Protein AF-A0A8H3LP47-F1 (afdb_monomer_lite)

Foldseek 3Di:
DVVVVLVVVVPPDDDDPDDDPCPVPDGPVPDDLVVLLVVLVVCLVVVVLVSVVVSLVCCVVPVVVVCLLVVQVLCVSCVVGPSNVSSPVVSVCCLAAPLVSLLVHPCNLVHDPVSLVSSVPHPNNPDDPVVNVVSVVVSVVD

Structure (mmCIF, N/CA/C/O backbone):
data_AF-A0A8H3LP47-F1
#
_entry.id   AF-A0A8H3LP47-F1
#
loop_
_atom_site.group_PDB
_atom_site.id
_atom_site.type_symbol
_atom_site.label_atom_id
_atom_site.label_alt_id
_atom_site.label_comp_id
_atom_site.label_asym_id
_atom_site.label_entity_id
_atom_site.label_seq_id
_atom_site.pdbx_PDB_ins_code
_atom_site.Cartn_x
_atom_site.Cartn_y
_atom_site.Cartn_z
_atom_site.occupancy
_atom_site.B_iso_or_equiv
_atom_site.auth_seq_id
_atom_site.auth_comp_id
_atom_site.auth_asym_id
_atom_site.auth_atom_id
_atom_site.pdbx_PDB_model_num
ATOM 1 N N . MET A 1 1 ? 5.331 -8.963 -32.169 1.00 46.25 1 MET A N 1
ATOM 2 C CA . MET A 1 1 ? 6.018 -8.291 -33.303 1.00 46.25 1 MET A CA 1
ATOM 3 C C . MET A 1 1 ? 6.388 -6.816 -33.072 1.00 46.25 1 MET A C 1
ATOM 5 O O . MET A 1 1 ? 7.557 -6.517 -33.261 1.00 46.25 1 MET A O 1
ATOM 9 N N . MET A 1 2 ? 5.491 -5.889 -32.680 1.00 42.41 2 MET A N 1
ATOM 10 C CA . MET A 1 2 ? 5.900 -4.495 -32.357 1.00 42.41 2 MET A CA 1
ATOM 11 C C . MET A 1 2 ? 6.474 -4.365 -30.933 1.00 42.41 2 MET A C 1
ATOM 13 O O . MET A 1 2 ? 7.533 -3.773 -30.764 1.00 42.41 2 MET A O 1
ATOM 17 N N . ALA A 1 3 ? 5.850 -5.015 -29.943 1.00 40.25 3 ALA A N 1
ATOM 18 C CA . ALA A 1 3 ? 6.335 -5.036 -28.558 1.00 40.25 3 ALA A CA 1
ATOM 19 C C . ALA A 1 3 ? 7.692 -5.757 -28.399 1.00 40.25 3 ALA A C 1
ATOM 21 O O . ALA A 1 3 ? 8.583 -5.248 -27.738 1.00 40.25 3 ALA A O 1
ATOM 22 N N . GLU A 1 4 ? 7.910 -6.891 -29.075 1.00 37.12 4 GLU A N 1
ATOM 23 C CA . GLU A 1 4 ? 9.205 -7.603 -29.019 1.00 37.12 4 GLU A CA 1
ATOM 24 C C . GLU A 1 4 ? 10.359 -6.816 -29.649 1.00 37.12 4 GLU A C 1
ATOM 26 O O . GLU A 1 4 ? 11.460 -6.812 -29.113 1.00 37.12 4 GLU A O 1
ATOM 31 N N . LYS A 1 5 ? 10.120 -6.115 -30.769 1.00 43.03 5 LYS A N 1
ATOM 32 C CA . LYS A 1 5 ? 11.145 -5.254 -31.383 1.00 43.03 5 LYS A CA 1
ATOM 33 C C . LYS A 1 5 ? 11.488 -4.052 -30.505 1.00 43.03 5 LYS A C 1
ATOM 35 O O . LYS A 1 5 ? 12.620 -3.589 -30.536 1.00 43.03 5 LYS A O 1
ATOM 40 N N . PHE A 1 6 ? 10.514 -3.562 -29.745 1.00 46.53 6 PHE A N 1
ATOM 41 C CA . PHE A 1 6 ? 10.702 -2.482 -28.786 1.00 46.53 6 PHE A CA 1
ATOM 42 C C . PHE A 1 6 ? 11.546 -2.939 -27.584 1.00 46.53 6 PHE A C 1
ATOM 44 O O . PHE A 1 6 ? 12.471 -2.241 -27.189 1.00 46.53 6 PHE A O 1
ATOM 51 N N . LEU A 1 7 ? 11.302 -4.154 -27.080 1.00 45.47 7 LEU A N 1
ATOM 52 C CA . LEU A 1 7 ? 12.052 -4.742 -25.965 1.00 45.47 7 LEU A CA 1
ATOM 53 C C . LEU A 1 7 ? 13.489 -5.142 -26.336 1.00 45.47 7 LEU A C 1
ATOM 55 O O . LEU A 1 7 ? 14.386 -4.996 -25.514 1.00 45.47 7 LEU A O 1
ATOM 59 N N . GLN A 1 8 ? 13.737 -5.591 -27.571 1.00 45.00 8 GLN A N 1
ATOM 60 C CA . GLN A 1 8 ? 15.093 -5.948 -28.008 1.00 45.00 8 GLN A CA 1
ATOM 61 C C . GLN A 1 8 ? 16.025 -4.728 -28.086 1.00 45.00 8 GLN A C 1
ATOM 63 O O . GLN A 1 8 ? 17.193 -4.834 -27.737 1.00 45.00 8 GLN A O 1
ATOM 68 N N . ASN A 1 9 ? 15.499 -3.560 -28.470 1.0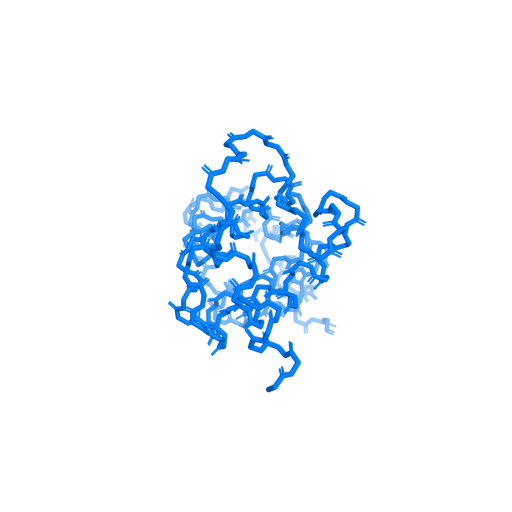0 47.78 9 ASN A N 1
ATOM 69 C CA . ASN A 1 9 ? 16.278 -2.319 -28.505 1.00 47.78 9 ASN A CA 1
ATOM 70 C C . ASN A 1 9 ? 16.621 -1.783 -27.101 1.00 47.78 9 ASN A C 1
ATOM 72 O O . ASN A 1 9 ? 17.600 -1.063 -26.961 1.00 47.78 9 ASN A O 1
ATOM 76 N N . LEU A 1 10 ? 15.839 -2.138 -26.074 1.00 46.38 10 LEU A N 1
ATOM 77 C CA . LEU A 1 10 ? 16.064 -1.738 -24.677 1.00 46.38 10 LEU A CA 1
ATOM 78 C C . LEU A 1 10 ? 17.209 -2.510 -23.999 1.00 46.38 10 LEU A C 1
ATOM 80 O O . LEU A 1 10 ? 17.779 -2.017 -23.033 1.00 46.38 10 LEU A O 1
ATOM 84 N N . LEU A 1 11 ? 17.538 -3.714 -24.477 1.00 44.69 11 LEU A N 1
ATOM 85 C CA . LEU A 1 11 ? 18.550 -4.585 -23.860 1.00 44.69 11 LEU A CA 1
ATOM 86 C C . LEU A 1 11 ? 19.967 -4.377 -24.418 1.00 44.69 11 LEU A C 1
ATOM 88 O O . LEU A 1 11 ? 20.933 -4.829 -23.802 1.00 44.69 11 LEU A O 1
ATOM 92 N N . ASP A 1 12 ? 20.098 -3.711 -25.568 1.00 43.41 12 ASP A N 1
ATOM 93 C CA . ASP A 1 12 ? 21.367 -3.602 -26.297 1.00 43.41 12 ASP A CA 1
ATOM 94 C C . ASP A 1 12 ? 22.190 -2.342 -25.956 1.00 43.41 12 ASP A C 1
ATOM 96 O O . ASP A 1 12 ? 23.349 -2.266 -26.370 1.00 43.41 12 ASP A O 1
ATOM 100 N N . ASP A 1 13 ? 21.667 -1.389 -25.172 1.00 40.97 13 ASP A N 1
ATOM 101 C CA . ASP A 1 13 ? 22.384 -0.142 -24.862 1.00 40.97 13 ASP A CA 1
ATOM 102 C C . ASP A 1 13 ? 23.001 -0.155 -23.453 1.00 40.97 13 ASP A C 1
ATOM 104 O O . ASP A 1 13 ? 22.321 -0.100 -22.429 1.00 40.97 13 ASP A O 1
ATOM 108 N N . LYS A 1 14 ? 24.330 -0.299 -23.403 1.00 42.53 14 LYS A N 1
ATOM 109 C CA . LYS A 1 14 ? 25.117 -0.581 -22.186 1.00 42.53 14 LYS A CA 1
ATOM 110 C C . LYS A 1 14 ? 25.812 0.644 -21.584 1.00 42.53 14 LYS A C 1
ATOM 112 O O . LYS A 1 14 ? 26.633 0.497 -20.679 1.00 42.53 14 LYS A O 1
ATOM 117 N N . GLU A 1 15 ? 25.501 1.838 -22.066 1.00 39.97 15 GLU A N 1
ATOM 118 C CA . GLU A 1 15 ? 26.085 3.090 -21.593 1.00 39.97 15 GLU A CA 1
ATOM 119 C C . GLU A 1 15 ? 24.970 4.063 -21.224 1.00 39.97 15 GLU A C 1
ATOM 121 O O . GLU A 1 15 ? 24.581 4.819 -22.084 1.00 39.97 15 GLU A O 1
ATOM 126 N N . PHE A 1 16 ? 24.441 4.060 -19.997 1.00 40.91 16 PHE A N 1
ATOM 127 C CA . PHE A 1 16 ? 23.819 5.246 -19.367 1.00 40.91 16 PHE A CA 1
ATOM 128 C C . PHE A 1 16 ? 23.344 4.873 -17.952 1.00 40.91 16 PHE A C 1
ATOM 130 O O . PHE A 1 16 ? 22.184 4.564 -17.708 1.00 40.91 16 PHE A O 1
ATOM 137 N N . TYR A 1 17 ? 24.271 4.856 -16.991 1.00 38.50 17 TYR A N 1
ATOM 138 C CA . TYR A 1 17 ? 23.962 4.623 -15.570 1.00 38.50 17 TYR A CA 1
ATOM 139 C C . TYR A 1 17 ? 23.579 5.907 -14.809 1.00 38.50 17 TYR A C 1
ATOM 141 O O . TYR A 1 17 ? 23.602 5.908 -13.583 1.00 38.50 17 TYR A O 1
ATOM 149 N N . ASP A 1 18 ? 23.202 6.986 -15.501 1.00 34.22 18 ASP A N 1
ATOM 150 C CA . ASP A 1 18 ? 22.699 8.198 -14.851 1.00 34.22 18 ASP A CA 1
ATOM 151 C C . ASP A 1 18 ? 21.522 8.797 -15.640 1.00 34.22 18 ASP A C 1
ATOM 153 O O . ASP A 1 18 ? 21.694 9.335 -16.730 1.00 34.22 18 ASP A O 1
ATOM 157 N N . ILE A 1 19 ? 20.343 8.709 -15.013 1.00 40.00 19 ILE A N 1
ATOM 158 C CA . ILE A 1 19 ? 19.154 9.559 -15.167 1.00 40.00 19 ILE A CA 1
ATOM 159 C C . ILE A 1 19 ? 18.345 9.398 -16.469 1.00 40.00 19 ILE A C 1
ATOM 161 O O . ILE A 1 19 ? 18.796 9.646 -17.581 1.00 40.00 19 ILE A O 1
ATOM 165 N N . THR A 1 20 ? 17.052 9.132 -16.258 1.00 40.59 20 THR A N 1
ATOM 166 C CA . THR A 1 20 ? 15.963 8.928 -17.228 1.00 40.59 20 THR A CA 1
ATOM 167 C C . THR A 1 20 ? 15.917 7.524 -17.829 1.00 40.59 20 THR A C 1
ATOM 169 O O . THR A 1 20 ? 16.439 7.264 -18.908 1.00 40.59 20 THR A O 1
ATOM 172 N N .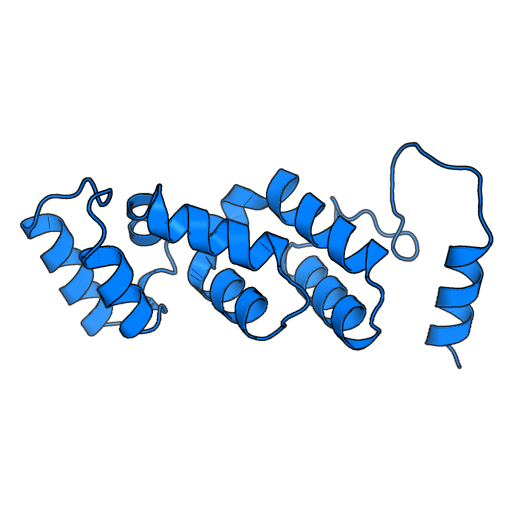 ILE A 1 21 ? 15.195 6.610 -17.168 1.00 46.44 21 ILE A N 1
ATOM 173 C CA . ILE A 1 21 ? 14.553 5.529 -17.922 1.00 46.44 21 ILE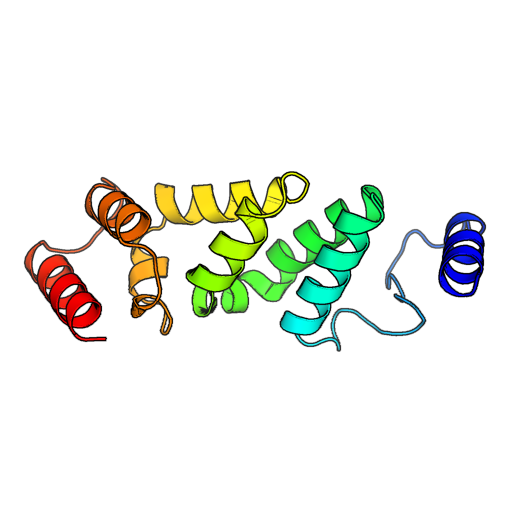 A CA 1
ATOM 174 C C . ILE A 1 21 ? 13.483 6.199 -18.784 1.00 46.44 21 ILE A C 1
ATOM 176 O O . ILE A 1 21 ? 12.362 6.443 -18.342 1.00 46.44 21 ILE A O 1
ATOM 180 N N . GLU A 1 22 ? 13.863 6.552 -20.007 1.00 47.03 22 GLU A N 1
ATOM 181 C CA . GLU A 1 22 ? 12.930 6.887 -21.067 1.00 47.03 22 GLU A CA 1
ATOM 182 C C . GLU A 1 22 ? 12.141 5.618 -21.398 1.00 47.03 22 GLU A C 1
ATOM 184 O O . GLU A 1 22 ? 12.568 4.778 -22.192 1.00 47.03 22 GLU A O 1
ATOM 1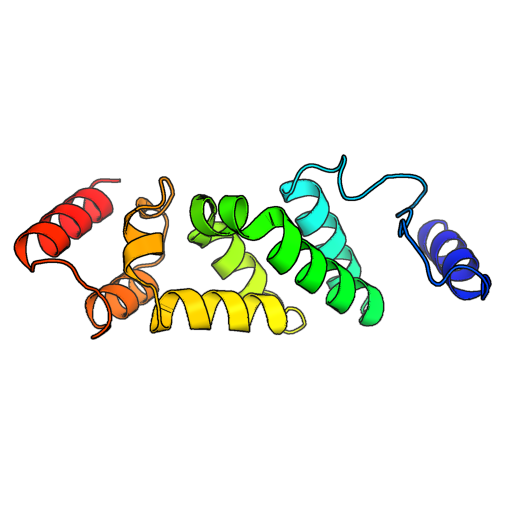89 N N . VAL A 1 23 ? 10.961 5.453 -20.800 1.00 50.16 23 VAL A N 1
ATOM 190 C CA . VAL A 1 23 ? 10.009 4.438 -21.261 1.00 50.16 23 VAL A CA 1
ATOM 191 C C . VAL A 1 23 ? 9.467 4.929 -22.607 1.00 50.16 23 VAL A C 1
ATOM 193 O O . VAL A 1 23 ? 8.456 5.620 -22.678 1.00 50.16 23 VAL A O 1
ATOM 196 N N . GLY A 1 24 ? 10.202 4.658 -23.688 1.00 52.41 24 GLY A N 1
ATOM 197 C CA . GLY A 1 24 ? 9.860 5.111 -25.040 1.00 52.41 24 GLY A CA 1
ATOM 198 C C . GLY A 1 24 ? 9.940 6.629 -25.256 1.00 52.41 24 GLY A C 1
ATOM 199 O O . GLY A 1 24 ? 9.168 7.154 -26.055 1.00 52.41 24 GLY A O 1
ATOM 200 N N . GLY A 1 25 ? 10.838 7.328 -24.551 1.00 55.31 25 GLY A N 1
ATOM 201 C CA . GLY A 1 25 ? 11.006 8.789 -24.627 1.00 55.31 25 GLY A CA 1
ATOM 202 C C . GLY A 1 25 ? 10.121 9.592 -23.666 1.00 55.31 25 GLY A C 1
ATOM 203 O O . GLY A 1 25 ? 10.052 10.812 -23.783 1.00 55.31 25 GLY A O 1
ATOM 204 N N . ILE A 1 26 ? 9.419 8.927 -22.740 1.00 55.97 26 ILE A N 1
ATOM 205 C CA . ILE A 1 26 ? 8.555 9.573 -21.744 1.00 55.97 26 ILE A CA 1
ATOM 206 C C . ILE A 1 26 ? 9.243 9.526 -20.377 1.00 55.97 26 ILE A C 1
ATOM 208 O O . ILE A 1 26 ? 9.613 8.451 -19.900 1.00 55.97 26 ILE A O 1
ATOM 212 N N . SER A 1 27 ? 9.395 10.692 -19.745 1.00 74.94 27 SER A N 1
ATOM 213 C CA . SER A 1 27 ? 9.878 10.800 -18.368 1.00 74.94 27 SER A CA 1
ATOM 214 C C . SER A 1 27 ? 8.795 10.334 -17.392 1.00 74.94 27 SER A C 1
ATOM 216 O O . SER A 1 27 ? 7.677 10.851 -17.401 1.00 74.94 27 SER A O 1
ATOM 218 N N . LEU A 1 28 ? 9.121 9.395 -16.497 1.00 78.00 28 LEU A N 1
ATOM 219 C CA . LEU A 1 28 ? 8.196 8.956 -15.440 1.00 78.00 28 LEU A CA 1
ATOM 220 C C . LEU A 1 28 ? 7.777 10.090 -14.494 1.00 78.00 28 LEU A C 1
ATOM 222 O O . LEU A 1 28 ? 6.739 9.996 -13.837 1.00 78.00 28 LEU A O 1
ATOM 226 N N . GLU A 1 29 ? 8.563 11.162 -14.413 1.00 77.00 29 GLU A N 1
ATOM 227 C CA . GLU A 1 29 ? 8.199 12.347 -13.637 1.00 77.00 29 GLU A CA 1
ATOM 228 C C . GLU A 1 29 ? 6.990 13.072 -14.241 1.00 77.00 29 GLU A C 1
ATOM 230 O O . GLU A 1 29 ? 6.150 13.584 -13.497 1.00 77.00 29 GLU A O 1
ATOM 235 N N . GLU A 1 30 ? 6.880 13.056 -15.572 1.00 79.50 30 GLU A N 1
ATOM 236 C CA . GLU A 1 30 ? 5.808 13.687 -16.346 1.00 79.50 30 GLU A CA 1
ATOM 237 C C . GLU A 1 30 ? 4.563 12.794 -16.467 1.00 79.50 30 GLU A C 1
ATOM 239 O O . GLU A 1 30 ? 3.458 13.301 -16.672 1.00 79.50 30 GLU A O 1
ATOM 244 N N . CYS A 1 31 ? 4.714 11.477 -16.288 1.00 82.94 31 CYS A N 1
ATOM 245 C CA . CYS A 1 31 ? 3.598 10.534 -16.238 1.00 82.94 31 CYS A CA 1
ATOM 246 C C . CYS A 1 31 ? 2.706 10.773 -15.015 1.00 82.94 31 CYS A C 1
ATOM 248 O O . CYS A 1 31 ? 3.174 10.976 -13.885 1.00 82.94 31 CYS A O 1
ATOM 250 N N . ASN A 1 32 ? 1.390 10.637 -15.206 1.00 90.62 32 ASN A N 1
ATOM 251 C CA . ASN A 1 32 ? 0.500 10.555 -14.053 1.00 90.62 32 ASN A CA 1
ATOM 252 C C . ASN A 1 32 ? 0.678 9.204 -13.338 1.00 90.62 32 ASN A C 1
ATOM 254 O O . ASN A 1 32 ? 1.016 8.193 -13.949 1.00 90.62 32 ASN A O 1
ATOM 258 N N . THR A 1 33 ? 0.451 9.164 -12.023 1.00 94.62 33 THR A N 1
ATOM 259 C CA . THR A 1 33 ? 0.729 7.959 -11.222 1.00 94.62 33 THR A CA 1
ATOM 260 C C . THR A 1 33 ? -0.059 6.736 -11.705 1.00 94.62 33 THR A C 1
ATOM 262 O O . THR A 1 33 ? 0.468 5.628 -11.698 1.00 94.62 33 THR A O 1
ATOM 265 N N . LEU A 1 34 ? -1.290 6.927 -12.191 1.00 93.75 34 LEU A N 1
ATOM 266 C CA . LEU A 1 34 ? -2.112 5.840 -12.734 1.00 93.75 34 LEU A CA 1
ATOM 267 C C . LEU A 1 34 ? -1.520 5.235 -14.016 1.00 93.75 34 LEU A C 1
ATOM 269 O O . LEU A 1 34 ? -1.625 4.030 -14.222 1.00 93.75 34 LEU A O 1
ATOM 273 N N . GLU A 1 35 ? -0.896 6.035 -14.881 1.00 90.81 35 GLU A N 1
ATOM 274 C CA . GLU A 1 35 ? -0.158 5.543 -16.051 1.00 90.81 35 GLU A CA 1
ATOM 275 C C . GLU A 1 35 ? 1.040 4.700 -15.637 1.00 90.81 35 GLU A C 1
ATOM 277 O O . GLU A 1 35 ? 1.260 3.642 -16.219 1.00 90.81 35 GLU A O 1
ATOM 282 N N . ILE A 1 36 ? 1.763 5.113 -14.595 1.00 93.25 36 ILE A N 1
ATOM 283 C CA . ILE A 1 36 ? 2.891 4.340 -14.062 1.00 93.25 36 ILE A CA 1
ATOM 284 C C . ILE A 1 36 ? 2.413 2.973 -13.559 1.00 93.25 36 ILE A C 1
ATOM 286 O O . ILE A 1 36 ? 3.044 1.967 -13.870 1.00 93.25 36 ILE A O 1
ATOM 290 N N . PHE A 1 37 ? 1.268 2.907 -12.868 1.00 95.00 37 PHE A N 1
ATOM 291 C CA . PHE A 1 37 ? 0.660 1.631 -12.472 1.00 95.00 37 PHE A CA 1
ATOM 292 C C . PHE A 1 37 ? 0.266 0.761 -13.674 1.00 95.00 37 PHE A C 1
ATOM 294 O O . PHE A 1 37 ? 0.557 -0.427 -13.672 1.00 95.00 37 PHE A O 1
ATOM 301 N N . LYS A 1 38 ? -0.288 1.336 -14.751 1.00 92.69 38 LYS A N 1
ATOM 302 C CA . LYS A 1 38 ? -0.575 0.574 -15.985 1.00 92.69 38 LYS A CA 1
ATOM 303 C C . LYS A 1 38 ? 0.691 0.011 -16.635 1.00 92.69 38 LYS A C 1
ATOM 305 O O . LYS A 1 38 ? 0.668 -1.096 -17.169 1.00 92.69 38 LYS A O 1
ATOM 310 N N . ILE A 1 39 ? 1.788 0.773 -16.622 1.00 91.25 39 ILE A N 1
ATOM 311 C CA . ILE A 1 39 ? 3.088 0.306 -17.124 1.00 91.25 39 ILE A CA 1
ATOM 312 C C . ILE A 1 39 ? 3.622 -0.809 -16.219 1.00 91.25 39 ILE A C 1
ATOM 314 O O . ILE A 1 39 ? 4.118 -1.810 -16.727 1.00 91.25 39 ILE A O 1
ATOM 318 N N . LEU A 1 40 ? 3.494 -0.659 -14.898 1.00 94.56 40 LEU A N 1
ATOM 319 C CA . LEU A 1 40 ? 3.887 -1.668 -13.917 1.00 94.56 40 LEU A CA 1
ATOM 320 C C . LEU A 1 40 ? 3.109 -2.980 -14.113 1.00 94.56 40 LEU A C 1
ATOM 322 O O . LEU A 1 40 ? 3.731 -4.041 -14.145 1.00 94.56 40 LEU A O 1
ATOM 326 N N . ASP A 1 41 ? 1.794 -2.909 -14.326 1.00 92.50 41 ASP A N 1
ATOM 327 C CA . ASP A 1 41 ? 0.941 -4.062 -14.640 1.00 92.50 41 ASP A CA 1
ATOM 328 C C . ASP A 1 41 ? 1.421 -4.779 -15.904 1.00 92.50 41 ASP A C 1
ATOM 330 O O . ASP A 1 41 ? 1.719 -5.974 -15.866 1.00 92.50 41 ASP A O 1
ATOM 334 N N . ALA A 1 42 ? 1.608 -4.037 -17.000 1.00 90.69 42 ALA A N 1
ATOM 335 C CA . ALA A 1 42 ? 2.112 -4.595 -18.253 1.00 90.69 42 ALA A CA 1
ATOM 336 C C . ALA A 1 42 ? 3.520 -5.204 -18.100 1.00 90.69 42 ALA A C 1
ATOM 338 O O . ALA A 1 42 ? 3.807 -6.265 -18.657 1.00 90.69 42 ALA A O 1
ATOM 339 N N . ALA A 1 43 ? 4.407 -4.566 -17.331 1.00 90.38 43 ALA A N 1
ATOM 340 C CA . ALA A 1 43 ? 5.741 -5.089 -17.042 1.00 90.38 43 ALA A CA 1
ATOM 341 C C . ALA A 1 43 ? 5.677 -6.391 -16.226 1.00 90.38 43 ALA A C 1
ATOM 343 O O . ALA A 1 43 ? 6.442 -7.320 -16.497 1.00 90.38 43 ALA A O 1
ATOM 344 N N . GLY A 1 44 ? 4.744 -6.478 -15.271 1.00 90.25 44 GLY A N 1
ATOM 345 C CA . GLY A 1 44 ? 4.457 -7.683 -14.498 1.00 90.25 44 GLY A CA 1
ATOM 346 C C . GLY A 1 44 ? 3.960 -8.832 -15.376 1.00 90.25 44 GLY A C 1
ATOM 347 O O . GLY A 1 44 ? 4.517 -9.927 -15.319 1.00 90.25 44 GLY A O 1
ATOM 348 N N . GLU A 1 45 ? 2.979 -8.577 -16.246 1.00 90.69 45 GLU A N 1
ATOM 349 C CA . GLU A 1 45 ? 2.446 -9.565 -17.199 1.00 90.69 45 GLU A CA 1
ATOM 350 C C . GLU A 1 45 ? 3.520 -10.090 -18.162 1.00 90.69 45 GLU A C 1
ATOM 352 O O . GLU A 1 45 ? 3.579 -11.284 -18.460 1.00 90.69 45 GLU A O 1
ATOM 357 N N . LEU A 1 46 ? 4.413 -9.207 -18.616 1.00 89.88 46 LEU A N 1
ATOM 358 C CA . LEU A 1 46 ? 5.533 -9.546 -19.496 1.00 89.88 46 LEU A CA 1
ATOM 359 C C . LEU A 1 46 ? 6.749 -10.114 -18.748 1.00 89.88 46 LEU A C 1
ATOM 361 O O . LEU A 1 46 ? 7.760 -10.423 -19.377 1.00 89.88 46 LEU A O 1
ATOM 365 N N . SER A 1 47 ? 6.664 -10.276 -17.422 1.00 90.38 47 SER A N 1
ATOM 366 C CA . SER A 1 47 ? 7.745 -10.786 -16.568 1.00 90.38 47 SER A CA 1
ATOM 367 C C . SER A 1 47 ? 9.058 -9.989 -16.662 1.00 90.38 47 SER A C 1
ATOM 369 O O . SER A 1 47 ? 10.142 -10.546 -16.484 1.00 90.38 47 SER A O 1
ATOM 371 N N . LEU A 1 48 ? 8.979 -8.676 -16.897 1.00 89.38 48 LEU A N 1
ATOM 372 C CA . LEU A 1 48 ? 10.126 -7.762 -16.971 1.00 89.38 48 LEU A CA 1
ATOM 373 C C . LEU A 1 48 ? 10.577 -7.348 -15.562 1.00 89.38 48 LEU A C 1
ATOM 375 O O . LEU A 1 48 ? 10.374 -6.214 -15.136 1.00 89.38 48 LEU A O 1
ATOM 379 N N . GLN A 1 49 ? 11.166 -8.286 -14.818 1.00 91.31 49 GLN A N 1
ATOM 380 C CA . GLN A 1 49 ? 11.406 -8.142 -13.374 1.00 91.31 49 GLN A CA 1
ATOM 381 C C . GLN A 1 49 ? 12.258 -6.920 -12.991 1.00 91.31 49 GLN A C 1
ATOM 383 O O . GLN A 1 49 ? 11.981 -6.286 -11.977 1.00 91.31 49 GLN A O 1
ATOM 388 N N . GLU A 1 50 ? 13.254 -6.548 -13.801 1.00 88.06 50 GLU A N 1
ATOM 389 C CA . GLU A 1 50 ? 14.079 -5.355 -13.547 1.00 88.06 50 GLU A CA 1
ATOM 390 C C . GLU A 1 50 ? 13.258 -4.061 -13.639 1.00 88.06 50 GLU A C 1
ATOM 392 O O . GLU A 1 50 ? 13.350 -3.201 -12.763 1.00 88.06 50 GLU A O 1
ATOM 397 N N . LEU A 1 51 ? 12.387 -3.954 -14.649 1.00 88.25 51 LEU A N 1
ATOM 398 C CA . LEU A 1 51 ? 11.481 -2.817 -14.806 1.00 88.25 51 LEU A CA 1
ATOM 399 C C . LEU A 1 51 ? 10.426 -2.790 -13.692 1.00 88.25 51 LEU A C 1
ATOM 401 O O . LEU A 1 51 ? 10.137 -1.730 -13.147 1.00 88.25 51 LEU A O 1
ATOM 405 N N . VAL A 1 52 ? 9.887 -3.954 -13.316 1.00 94.12 52 VAL A N 1
ATOM 406 C CA . VAL A 1 52 ? 8.951 -4.091 -12.190 1.00 94.12 52 VAL A CA 1
ATOM 407 C C . VAL A 1 52 ? 9.589 -3.616 -10.885 1.00 94.12 52 VAL A C 1
ATOM 409 O O . VAL A 1 52 ? 8.957 -2.876 -10.133 1.00 94.12 52 VAL A O 1
ATOM 412 N N . ALA A 1 53 ? 10.835 -4.004 -10.606 1.00 94.44 53 ALA A N 1
ATOM 413 C CA . ALA A 1 53 ? 11.554 -3.549 -9.419 1.00 94.44 53 ALA A CA 1
ATOM 414 C C . ALA A 1 53 ? 11.760 -2.026 -9.446 1.00 94.44 53 ALA A C 1
ATOM 416 O O . ALA A 1 53 ? 11.416 -1.340 -8.485 1.00 94.44 53 ALA A O 1
ATOM 417 N N . TYR A 1 54 ? 12.233 -1.492 -10.575 1.00 93.19 54 TYR A N 1
ATOM 418 C CA . TYR A 1 54 ? 12.465 -0.060 -10.744 1.00 93.19 54 TYR A CA 1
ATOM 419 C C . TYR A 1 54 ? 11.194 0.781 -10.556 1.00 93.19 54 TYR A C 1
ATOM 421 O O . TYR A 1 54 ? 11.207 1.760 -9.812 1.00 93.19 54 TYR A O 1
ATOM 429 N N . LEU A 1 55 ? 10.083 0.396 -11.190 1.00 94.81 55 LEU A N 1
ATOM 430 C CA . LEU A 1 55 ? 8.822 1.136 -11.108 1.00 94.81 55 LEU A CA 1
ATOM 431 C C . LEU A 1 55 ? 8.248 1.141 -9.687 1.00 94.81 55 LEU A C 1
ATOM 433 O O . LEU A 1 55 ? 7.743 2.170 -9.243 1.00 94.81 55 LEU A O 1
ATOM 437 N N . GLN A 1 56 ? 8.352 0.027 -8.955 1.00 97.94 56 GLN A N 1
ATOM 438 C CA . GLN A 1 56 ? 7.925 -0.022 -7.555 1.00 97.94 56 GLN A CA 1
ATOM 439 C C . GLN A 1 56 ? 8.762 0.915 -6.679 1.00 97.94 56 GLN A C 1
ATOM 441 O O . GLN A 1 56 ? 8.191 1.704 -5.925 1.00 97.94 56 GLN A O 1
ATOM 446 N N . SER A 1 57 ? 10.093 0.884 -6.811 1.00 96.69 57 SER A N 1
ATOM 447 C CA . SER A 1 57 ? 10.979 1.815 -6.101 1.00 96.69 57 SER A CA 1
ATOM 448 C C . SER A 1 57 ? 10.653 3.269 -6.445 1.00 96.69 57 SER A C 1
ATOM 450 O O . SER A 1 57 ? 10.471 4.082 -5.542 1.00 96.69 57 SER A O 1
ATOM 452 N N . PHE A 1 58 ? 10.464 3.584 -7.731 1.00 94.94 58 PHE A N 1
ATOM 453 C CA . PHE A 1 58 ? 10.103 4.928 -8.177 1.00 94.94 58 PHE A CA 1
ATOM 454 C C . PHE A 1 58 ? 8.787 5.415 -7.553 1.00 94.94 58 PHE A C 1
ATOM 456 O O . PHE A 1 58 ? 8.722 6.546 -7.068 1.00 94.94 58 PHE A O 1
ATOM 463 N N . LEU A 1 59 ? 7.745 4.575 -7.543 1.00 97.50 59 LEU A N 1
ATOM 464 C CA . LEU A 1 59 ? 6.451 4.894 -6.935 1.00 97.50 59 LEU A CA 1
ATOM 465 C C . LEU A 1 59 ? 6.588 5.171 -5.432 1.00 97.50 59 LEU A C 1
ATOM 467 O O . LEU A 1 59 ? 6.048 6.166 -4.946 1.00 97.50 59 LEU A O 1
ATOM 471 N N . ILE A 1 60 ? 7.338 4.333 -4.710 1.00 97.56 60 ILE A N 1
ATOM 472 C CA . ILE A 1 60 ? 7.568 4.475 -3.265 1.00 97.56 60 ILE A CA 1
ATOM 473 C C . ILE A 1 60 ? 8.351 5.749 -2.947 1.00 97.56 60 ILE A C 1
ATOM 475 O O . ILE A 1 60 ? 7.986 6.473 -2.026 1.00 97.56 60 ILE A O 1
ATOM 479 N N . GLU A 1 61 ? 9.390 6.059 -3.714 1.00 95.94 61 GLU A N 1
ATOM 480 C CA . GLU A 1 61 ? 10.256 7.210 -3.447 1.00 95.94 61 GLU A CA 1
ATOM 481 C C . GLU A 1 61 ? 9.614 8.540 -3.855 1.00 95.94 61 GLU A C 1
ATOM 483 O O . GLU A 1 61 ? 9.743 9.536 -3.144 1.00 95.94 61 GLU A O 1
ATOM 488 N N . ASN A 1 62 ? 8.888 8.565 -4.978 1.00 94.50 62 ASN A N 1
ATOM 489 C CA . ASN A 1 62 ? 8.466 9.817 -5.616 1.00 94.50 62 ASN A CA 1
ATOM 490 C C . ASN A 1 62 ? 6.957 10.063 -5.566 1.00 94.50 62 ASN A C 1
ATOM 492 O O . ASN A 1 62 ? 6.509 11.198 -5.738 1.00 94.50 62 ASN A O 1
ATOM 496 N N . LYS A 1 63 ? 6.145 9.021 -5.357 1.00 96.12 63 LYS A N 1
ATOM 497 C CA . LYS A 1 63 ? 4.676 9.102 -5.401 1.00 96.12 63 LYS A CA 1
ATOM 498 C C . LYS A 1 63 ? 4.013 8.633 -4.095 1.00 96.12 63 LYS A C 1
ATOM 500 O O . LYS A 1 63 ? 2.796 8.465 -4.079 1.00 96.12 63 LYS A O 1
ATOM 505 N N . ALA A 1 64 ? 4.764 8.505 -2.992 1.00 95.19 64 ALA A N 1
ATOM 506 C CA . ALA A 1 64 ? 4.261 8.064 -1.681 1.00 95.19 64 ALA A CA 1
ATOM 507 C C . ALA A 1 64 ? 2.984 8.790 -1.232 1.00 95.19 64 ALA A C 1
ATOM 509 O O . ALA A 1 64 ? 1.998 8.134 -0.921 1.00 95.19 64 ALA A O 1
ATOM 510 N N . ASN A 1 65 ? 2.954 10.127 -1.271 1.00 94.12 65 ASN A N 1
ATOM 511 C CA . ASN A 1 65 ? 1.768 10.894 -0.858 1.00 94.12 65 ASN A CA 1
ATOM 512 C C . ASN A 1 65 ? 0.521 10.504 -1.665 1.00 94.12 65 ASN A C 1
ATOM 514 O O . ASN A 1 65 ? -0.547 10.290 -1.100 1.00 94.12 65 ASN A O 1
ATOM 518 N N . TRP A 1 66 ? 0.671 10.356 -2.986 1.00 95.25 66 TRP A N 1
ATOM 519 C CA . TRP A 1 66 ? -0.425 9.915 -3.846 1.00 95.25 66 TRP A CA 1
ATOM 520 C C . TRP A 1 66 ? -0.866 8.493 -3.483 1.00 95.25 66 TRP A C 1
ATOM 522 O O . TRP A 1 66 ? -2.062 8.214 -3.450 1.00 95.25 66 TRP A O 1
ATOM 532 N N . MET A 1 67 ? 0.081 7.598 -3.184 1.00 95.94 67 MET A N 1
ATOM 533 C CA . MET A 1 67 ? -0.226 6.227 -2.770 1.00 95.94 67 MET A CA 1
ATOM 534 C C . MET A 1 67 ? -0.951 6.171 -1.423 1.00 95.94 67 MET A C 1
ATOM 536 O O . MET A 1 67 ? -1.894 5.399 -1.294 1.00 95.94 67 MET A O 1
ATOM 540 N N . GLU A 1 68 ? -0.573 6.997 -0.444 1.00 94.56 68 GLU A N 1
ATOM 541 C CA . GLU A 1 68 ? -1.274 7.093 0.845 1.00 94.56 68 GLU A CA 1
ATOM 542 C C . GLU A 1 68 ? -2.711 7.620 0.664 1.00 94.56 68 GLU A C 1
ATOM 544 O O . GLU A 1 68 ? -3.651 7.087 1.255 1.00 94.56 68 GLU A O 1
ATOM 549 N N . GLU A 1 69 ? -2.920 8.616 -0.204 1.00 93.19 69 GLU A N 1
ATOM 550 C CA . GLU A 1 69 ? -4.256 9.141 -0.530 1.00 93.19 69 GLU A CA 1
ATOM 551 C C . GLU A 1 69 ? -5.129 8.133 -1.294 1.00 93.19 69 GLU A C 1
ATOM 553 O O . GLU A 1 69 ? -6.356 8.135 -1.162 1.00 93.19 69 GLU A O 1
ATOM 558 N N . ASN A 1 70 ? -4.506 7.259 -2.085 1.00 94.06 70 ASN A N 1
ATOM 559 C CA . ASN A 1 70 ? -5.154 6.243 -2.916 1.00 94.06 70 ASN A CA 1
ATOM 560 C C . ASN A 1 70 ? -4.883 4.828 -2.388 1.00 94.06 70 ASN A C 1
ATOM 562 O O . ASN A 1 70 ? -4.811 3.872 -3.161 1.00 94.06 70 ASN A O 1
ATOM 566 N N . PHE A 1 71 ? -4.756 4.688 -1.065 1.00 94.56 71 PHE A N 1
ATOM 567 C CA . PHE A 1 71 ? -4.262 3.467 -0.431 1.00 94.56 71 PHE A CA 1
ATOM 568 C C . PHE A 1 71 ? -5.012 2.205 -0.858 1.00 94.56 71 PHE A C 1
ATOM 570 O O . PHE A 1 71 ? -4.379 1.197 -1.154 1.00 94.56 71 PHE A O 1
ATOM 577 N N . ASN A 1 72 ? -6.346 2.255 -0.936 1.00 92.75 72 ASN A N 1
ATOM 578 C CA . ASN A 1 72 ? -7.136 1.091 -1.334 1.00 92.75 72 ASN A CA 1
ATOM 579 C C . ASN A 1 72 ? -6.768 0.583 -2.738 1.00 92.75 72 ASN A C 1
ATOM 581 O O . ASN A 1 72 ? -6.638 -0.620 -2.937 1.00 92.75 72 ASN A O 1
ATOM 585 N N . PHE A 1 73 ? -6.565 1.500 -3.689 1.00 94.19 73 PHE A N 1
ATOM 586 C CA . PHE A 1 73 ? -6.154 1.154 -5.048 1.00 94.19 73 PHE A CA 1
ATOM 587 C C . PHE A 1 73 ? -4.777 0.483 -5.039 1.00 94.19 73 PHE A C 1
ATOM 589 O O . PHE A 1 73 ? -4.627 -0.614 -5.564 1.00 94.19 73 PHE A O 1
ATOM 596 N N . VAL A 1 74 ? -3.795 1.089 -4.363 1.00 95.69 74 VAL A N 1
ATOM 597 C CA . VAL A 1 74 ? -2.434 0.530 -4.279 1.00 95.69 74 VAL A CA 1
ATOM 598 C C . VAL A 1 74 ? -2.433 -0.833 -3.588 1.00 95.69 74 VAL A C 1
ATOM 600 O O . VAL A 1 74 ? -1.788 -1.765 -4.067 1.00 95.69 74 VAL A O 1
ATOM 603 N N . TYR A 1 75 ? -3.187 -0.972 -2.495 1.00 94.69 75 TYR A N 1
ATOM 604 C CA . TYR A 1 75 ? -3.350 -2.233 -1.783 1.00 94.69 75 TYR A CA 1
ATOM 605 C C . TYR A 1 75 ? -3.902 -3.311 -2.721 1.00 94.69 75 TYR A C 1
ATOM 607 O O . TYR A 1 75 ? -3.258 -4.339 -2.899 1.00 94.69 75 TYR A O 1
ATOM 615 N N . GLN A 1 76 ? -5.026 -3.061 -3.396 1.00 93.44 76 GLN A N 1
ATOM 616 C CA . GLN A 1 76 ? -5.620 -4.030 -4.321 1.00 93.44 76 GLN A CA 1
ATOM 617 C C . GLN A 1 76 ? -4.649 -4.417 -5.446 1.00 93.44 76 GLN A C 1
ATOM 619 O O . GLN A 1 76 ? -4.322 -5.594 -5.574 1.00 93.44 76 GLN A O 1
ATOM 624 N N . THR A 1 77 ? -4.090 -3.442 -6.171 1.00 94.06 77 THR A N 1
ATOM 625 C CA . THR A 1 77 ? -3.144 -3.707 -7.267 1.00 94.06 77 THR A CA 1
ATOM 626 C C . THR A 1 77 ? -1.915 -4.490 -6.798 1.00 94.06 77 THR A C 1
ATOM 628 O O . THR A 1 77 ? -1.484 -5.432 -7.460 1.00 94.06 77 THR A O 1
ATOM 631 N N . SER A 1 78 ? -1.350 -4.145 -5.635 1.00 95.81 78 SER A N 1
ATOM 632 C CA . SER A 1 78 ? -0.153 -4.822 -5.121 1.00 95.81 78 SER A CA 1
ATOM 633 C C . SER A 1 78 ? -0.403 -6.285 -4.749 1.00 95.81 78 SER A C 1
ATOM 635 O O . SER A 1 78 ? 0.457 -7.124 -5.001 1.00 95.81 78 SER A O 1
ATOM 637 N N . PHE A 1 79 ? -1.564 -6.612 -4.174 1.00 93.25 79 PHE A N 1
ATOM 638 C CA . PHE A 1 79 ? -1.883 -7.970 -3.723 1.00 93.25 79 PHE A CA 1
ATOM 639 C C . PHE A 1 79 ? -2.542 -8.837 -4.808 1.00 93.25 79 PHE A C 1
ATOM 641 O O . PHE A 1 79 ? -2.547 -10.060 -4.677 1.00 93.25 79 PHE A O 1
ATOM 648 N N . GLU A 1 80 ? -3.052 -8.245 -5.892 1.00 92.25 80 GLU A N 1
ATOM 649 C CA . GLU A 1 80 ? -3.519 -8.981 -7.075 1.00 92.25 80 GLU A CA 1
ATOM 650 C C . GLU A 1 80 ? -2.361 -9.573 -7.895 1.00 92.25 80 GLU A C 1
ATOM 652 O O . GLU A 1 80 ? -2.515 -10.634 -8.506 1.00 92.25 80 GLU A O 1
ATOM 657 N N . ASN A 1 81 ? -1.185 -8.935 -7.876 1.00 88.31 81 ASN A N 1
ATOM 658 C CA . ASN A 1 81 ? -0.003 -9.389 -8.602 1.00 88.31 81 ASN A CA 1
ATOM 659 C C . ASN A 1 81 ? 1.138 -9.797 -7.655 1.00 88.31 81 ASN A C 1
ATOM 661 O O . ASN A 1 81 ? 1.755 -8.976 -6.978 1.00 88.31 81 ASN A O 1
ATOM 665 N N . ASN A 1 82 ? 1.497 -11.083 -7.674 1.00 90.44 82 ASN A N 1
ATOM 666 C CA . ASN A 1 82 ? 2.548 -11.642 -6.815 1.00 90.44 82 ASN A CA 1
ATOM 667 C C . ASN A 1 82 ? 3.966 -11.117 -7.113 1.00 90.44 82 ASN A C 1
ATOM 669 O O . ASN A 1 82 ? 4.878 -11.369 -6.327 1.00 90.44 82 ASN A O 1
ATOM 673 N N . SER A 1 83 ? 4.180 -10.411 -8.227 1.00 91.75 83 SER A N 1
ATOM 674 C CA . SER A 1 83 ? 5.466 -9.786 -8.553 1.00 91.75 83 SER A CA 1
ATOM 675 C C . SER A 1 83 ? 5.672 -8.425 -7.875 1.00 91.75 83 SER A C 1
ATOM 677 O O . SER A 1 83 ? 6.794 -7.918 -7.868 1.00 91.75 83 SER A O 1
ATOM 679 N N . PHE A 1 84 ? 4.638 -7.827 -7.271 1.00 96.44 84 PHE A N 1
ATOM 680 C CA . PHE A 1 84 ? 4.716 -6.483 -6.682 1.00 96.44 84 PHE A CA 1
ATOM 681 C C . PHE A 1 84 ? 5.095 -6.495 -5.195 1.00 96.44 84 PHE A C 1
ATOM 683 O O . PHE A 1 84 ? 4.453 -5.865 -4.3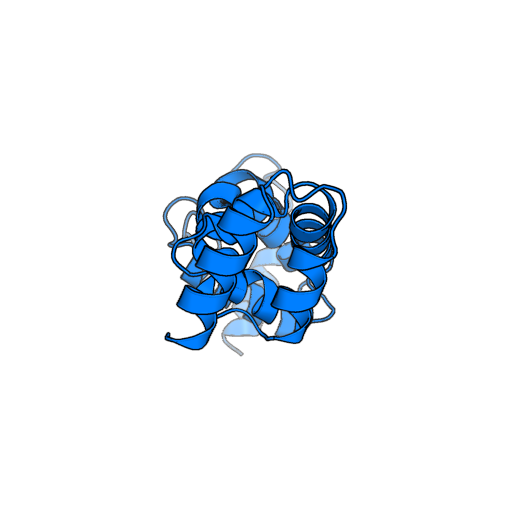54 1.00 96.44 84 PHE A O 1
ATOM 690 N N . LEU A 1 85 ? 6.158 -7.232 -4.862 1.00 96.56 85 LEU A N 1
ATOM 691 C CA . LEU A 1 85 ? 6.570 -7.486 -3.478 1.00 96.56 85 LEU A CA 1
ATOM 692 C C . LEU A 1 85 ? 6.944 -6.216 -2.696 1.00 96.56 85 LEU A C 1
ATOM 694 O O . LEU A 1 85 ? 6.654 -6.133 -1.503 1.00 96.56 85 LEU A O 1
ATOM 698 N N . GLU A 1 86 ? 7.556 -5.219 -3.339 1.00 98.12 86 GLU A N 1
ATOM 699 C CA . GLU A 1 86 ? 7.940 -3.975 -2.659 1.00 98.12 86 GLU A CA 1
ATOM 700 C C . GLU A 1 86 ? 6.714 -3.110 -2.347 1.00 98.12 86 GLU A C 1
ATOM 702 O O . GLU A 1 86 ? 6.620 -2.554 -1.252 1.00 98.12 86 GLU A O 1
ATOM 707 N N . LEU A 1 87 ? 5.720 -3.065 -3.242 1.00 98.25 87 LEU A N 1
ATOM 708 C CA . LEU A 1 87 ? 4.447 -2.398 -2.950 1.00 98.25 87 LEU A CA 1
ATOM 709 C C . LEU A 1 87 ? 3.636 -3.144 -1.883 1.00 98.25 87 LEU A C 1
ATOM 711 O O . LEU A 1 87 ? 3.097 -2.504 -0.982 1.00 98.25 87 LEU A O 1
ATOM 715 N N . GLN A 1 88 ? 3.597 -4.480 -1.915 1.00 98.06 88 GLN A N 1
ATOM 716 C CA . GLN A 1 88 ? 2.948 -5.274 -0.861 1.00 98.06 88 GLN A CA 1
ATOM 717 C C . GLN A 1 88 ? 3.581 -5.001 0.507 1.00 98.06 88 GLN A C 1
ATOM 719 O O . GLN A 1 88 ? 2.878 -4.820 1.508 1.00 98.06 88 GLN A O 1
ATOM 724 N N . LYS A 1 89 ? 4.916 -4.935 0.557 1.00 98.19 89 LYS A N 1
ATOM 725 C CA . LYS A 1 89 ? 5.665 -4.591 1.765 1.00 98.19 89 LYS A CA 1
ATOM 726 C C . LYS A 1 89 ? 5.367 -3.166 2.218 1.00 98.19 89 LYS A C 1
ATOM 728 O O . LYS A 1 89 ? 5.082 -2.979 3.396 1.00 98.19 89 LYS A O 1
ATOM 733 N N . TYR A 1 90 ? 5.366 -2.193 1.308 1.00 97.94 90 TYR A N 1
ATOM 734 C CA . TYR A 1 90 ? 4.987 -0.810 1.604 1.00 97.94 90 TYR A CA 1
ATOM 735 C C . TYR A 1 90 ? 3.581 -0.731 2.219 1.00 97.94 90 TYR A C 1
ATOM 737 O O . TYR A 1 90 ? 3.400 -0.144 3.286 1.00 97.94 90 TYR A O 1
ATOM 745 N N . CYS A 1 91 ? 2.594 -1.391 1.609 1.00 96.50 91 CYS A N 1
ATOM 746 C CA . CYS A 1 91 ? 1.230 -1.436 2.127 1.00 96.50 91 CYS A CA 1
ATOM 747 C C . CYS A 1 91 ? 1.149 -2.109 3.503 1.00 96.50 91 CYS A C 1
ATOM 749 O O . CYS A 1 91 ? 0.481 -1.598 4.400 1.00 96.50 91 CYS A O 1
ATOM 751 N N . THR A 1 92 ? 1.844 -3.233 3.691 1.00 96.44 92 THR A N 1
ATOM 752 C CA . THR A 1 92 ? 1.898 -3.955 4.973 1.00 96.44 92 THR A CA 1
ATOM 753 C C . THR A 1 92 ? 2.546 -3.105 6.065 1.00 96.44 92 THR A C 1
ATOM 755 O O . THR A 1 92 ? 2.071 -3.073 7.202 1.00 96.44 92 THR A O 1
ATOM 758 N N . ASP A 1 93 ? 3.607 -2.375 5.727 1.00 96.75 93 ASP A N 1
ATOM 759 C CA . ASP A 1 93 ? 4.278 -1.445 6.628 1.00 96.75 93 ASP A CA 1
ATOM 760 C C . ASP A 1 93 ? 3.361 -0.282 7.010 1.00 96.75 93 ASP A C 1
ATOM 762 O O . ASP A 1 93 ? 3.277 0.051 8.189 1.00 96.75 93 ASP A O 1
ATOM 766 N N . LEU A 1 94 ? 2.610 0.284 6.063 1.00 95.25 94 LEU A N 1
ATOM 767 C CA . LEU A 1 94 ? 1.664 1.359 6.354 1.00 95.25 94 LEU A CA 1
ATOM 768 C C . LEU A 1 94 ? 0.516 0.878 7.254 1.00 95.25 94 LEU A C 1
ATOM 770 O O . LEU A 1 94 ? 0.188 1.543 8.236 1.00 95.25 94 LEU A O 1
ATOM 774 N N . ILE A 1 95 ? -0.044 -0.305 6.970 1.00 95.44 95 ILE A N 1
ATOM 775 C CA . ILE A 1 95 ? -1.076 -0.933 7.808 1.00 95.44 95 ILE A CA 1
ATOM 776 C C . ILE A 1 95 ? -0.547 -1.157 9.215 1.00 95.44 95 ILE A C 1
ATOM 778 O O . ILE A 1 95 ? -1.255 -0.842 10.163 1.00 95.44 95 ILE A O 1
ATOM 782 N N . SER A 1 96 ? 0.658 -1.717 9.352 1.00 95.56 96 SER A N 1
ATOM 783 C CA . SER A 1 96 ? 1.205 -2.149 10.640 1.00 95.56 96 SER A CA 1
ATOM 784 C C . SER A 1 96 ? 1.766 -1.000 11.477 1.00 95.56 96 SER A C 1
ATOM 786 O O . SER A 1 96 ? 1.557 -0.996 12.684 1.00 95.56 96 SER A O 1
ATOM 788 N N . LYS A 1 97 ? 2.443 -0.022 10.871 1.00 95.56 97 LYS A N 1
ATOM 789 C CA . LYS A 1 97 ? 3.206 1.015 11.590 1.00 95.56 97 LYS A CA 1
ATOM 790 C C . LYS A 1 97 ? 2.500 2.363 11.635 1.00 95.56 97 LYS A C 1
ATOM 792 O O . LYS A 1 97 ? 2.686 3.107 12.594 1.00 95.56 97 LYS A O 1
ATOM 797 N N . GLU A 1 98 ? 1.703 2.694 10.620 1.00 94.12 98 GLU A N 1
ATOM 798 C CA . GLU A 1 98 ? 1.062 4.007 10.497 1.00 94.12 98 GLU A CA 1
ATOM 799 C C . GLU A 1 98 ? -0.428 3.924 10.095 1.00 94.12 98 GLU A C 1
ATOM 801 O O . GLU A 1 98 ? -0.878 4.681 9.228 1.00 94.12 98 GLU A O 1
ATOM 806 N N . PRO A 1 99 ? -1.253 3.075 10.744 1.00 93.88 99 PRO A N 1
ATOM 807 C CA . PRO A 1 99 ? -2.650 2.854 10.342 1.00 93.88 99 PRO A CA 1
ATOM 808 C C . PRO A 1 99 ? -3.497 4.138 10.363 1.00 93.88 99 PRO A C 1
ATOM 810 O O . PRO A 1 99 ? -4.440 4.291 9.587 1.00 93.88 99 PRO A O 1
ATOM 813 N N . ALA A 1 100 ? -3.132 5.113 11.201 1.00 91.62 100 ALA A N 1
ATOM 814 C CA . ALA A 1 100 ? -3.799 6.410 11.264 1.00 91.62 100 ALA A CA 1
ATOM 815 C C . ALA A 1 100 ? -3.683 7.232 9.963 1.00 91.62 100 ALA A C 1
ATOM 817 O O . ALA A 1 100 ? -4.541 8.080 9.721 1.00 91.62 100 ALA A O 1
ATOM 818 N N . LYS A 1 101 ? -2.652 7.018 9.128 1.00 91.00 101 LYS A N 1
ATOM 819 C CA . LYS A 1 101 ? -2.553 7.661 7.804 1.00 91.00 101 LYS A CA 1
ATOM 820 C C . LYS A 1 101 ? -3.647 7.157 6.866 1.00 91.00 101 LYS A C 1
ATOM 822 O O . LYS A 1 101 ? -4.284 7.954 6.186 1.00 91.00 101 LYS A O 1
ATOM 827 N N . ILE A 1 102 ? -3.933 5.857 6.916 1.00 92.56 102 ILE A N 1
ATOM 828 C CA . ILE A 1 102 ? -4.956 5.216 6.085 1.00 92.56 102 ILE A CA 1
ATOM 829 C C . ILE A 1 102 ? -6.348 5.748 6.451 1.00 92.56 102 ILE A C 1
ATOM 831 O O . ILE A 1 102 ? -7.083 6.167 5.562 1.00 92.56 102 ILE A O 1
ATOM 835 N N . PHE A 1 103 ? -6.672 5.856 7.745 1.00 88.00 103 PHE A N 1
ATOM 836 C CA . PHE A 1 103 ? -7.928 6.461 8.226 1.00 88.00 103 PHE A CA 1
ATOM 837 C C . PHE A 1 103 ? -8.122 7.930 7.821 1.00 88.00 103 PHE A C 1
ATOM 839 O O . PHE A 1 103 ? -9.249 8.416 7.769 1.00 88.00 103 PHE A O 1
ATOM 846 N N . LYS A 1 104 ? -7.029 8.663 7.587 1.00 84.56 104 LYS A N 1
ATOM 847 C CA . LYS A 1 104 ? -7.066 10.071 7.166 1.00 84.56 104 LYS A CA 1
ATOM 848 C C . LYS A 1 104 ? -7.139 10.230 5.649 1.00 84.56 104 LYS A C 1
ATOM 850 O O . LYS A 1 104 ? -7.354 11.348 5.184 1.00 84.56 104 LYS A O 1
ATOM 855 N N . SER A 1 105 ? -6.949 9.150 4.891 1.00 87.44 105 SER A N 1
ATOM 856 C CA . SER A 1 105 ? -7.014 9.193 3.434 1.00 87.44 105 SER A CA 1
ATOM 857 C C . SER A 1 105 ? -8.452 9.454 2.961 1.00 87.44 105 SER A C 1
ATOM 859 O O . SER A 1 105 ? -9.406 8.935 3.548 1.00 87.44 105 SER A O 1
ATOM 861 N N . PRO A 1 106 ? -8.643 10.239 1.887 1.00 84.31 106 PRO A N 1
ATOM 862 C CA . PRO A 1 106 ? -9.975 10.541 1.363 1.00 84.31 106 PRO A CA 1
ATOM 863 C C . PRO A 1 106 ? -10.698 9.293 0.837 1.00 84.31 106 PRO A C 1
ATOM 865 O O . PRO A 1 106 ? -11.923 9.226 0.884 1.00 84.31 106 PRO A O 1
ATOM 868 N N . ASN A 1 107 ? -9.943 8.293 0.374 1.00 81.88 107 ASN A N 1
ATOM 869 C CA . ASN A 1 107 ? -10.469 7.069 -0.231 1.00 81.88 107 ASN A CA 1
ATOM 870 C C . ASN A 1 107 ? -10.595 5.900 0.757 1.00 81.88 107 ASN A C 1
ATOM 872 O O . ASN A 1 107 ? -10.838 4.764 0.349 1.00 81.88 107 ASN A O 1
ATOM 876 N N . TYR A 1 108 ? -10.433 6.162 2.055 1.00 85.75 108 TYR A N 1
ATOM 877 C CA . TYR A 1 108 ? -10.523 5.148 3.099 1.00 85.75 108 TYR A CA 1
ATOM 878 C C . TYR A 1 108 ? -11.853 4.384 3.089 1.00 85.75 108 TYR A C 1
ATOM 880 O O . TYR A 1 108 ? -11.881 3.186 3.345 1.00 85.75 108 TYR A O 1
ATOM 888 N N . PHE A 1 109 ? -12.960 5.051 2.767 1.00 88.88 109 PHE A N 1
ATOM 889 C CA . PHE A 1 109 ? -14.286 4.431 2.804 1.00 88.88 109 PHE A CA 1
ATOM 890 C C . PHE A 1 109 ? -14.463 3.285 1.796 1.00 88.88 109 PHE A C 1
ATOM 892 O O . PHE A 1 109 ? -15.371 2.479 1.941 1.00 88.88 109 PHE A O 1
ATOM 899 N N . SER A 1 110 ? -13.556 3.162 0.825 1.00 88.44 110 SER A N 1
ATOM 900 C CA . SER A 1 110 ? -13.574 2.100 -0.182 1.00 88.44 110 SER A CA 1
ATOM 901 C C . SER A 1 110 ? -12.805 0.838 0.229 1.00 88.44 110 SER A C 1
ATOM 903 O O . SER A 1 110 ? -12.726 -0.097 -0.569 1.00 88.44 110 SER A O 1
ATOM 905 N N . ILE A 1 111 ? -12.194 0.794 1.424 1.00 91.88 111 ILE A N 1
ATOM 906 C CA . ILE A 1 111 ? -11.423 -0.386 1.836 1.00 91.88 111 ILE A CA 1
ATOM 907 C C . ILE A 1 111 ? -12.329 -1.593 2.127 1.00 91.88 111 ILE A C 1
ATOM 909 O O . ILE A 1 111 ? -13.423 -1.423 2.670 1.00 91.88 111 ILE A O 1
ATOM 913 N N . PRO A 1 112 ? -11.859 -2.821 1.851 1.00 91.12 112 PRO A N 1
ATOM 914 C CA . PRO A 1 112 ? -12.526 -4.049 2.268 1.00 91.12 112 PRO A CA 1
ATOM 915 C C . PRO A 1 112 ? -12.721 -4.162 3.790 1.00 91.12 112 PRO A C 1
ATOM 917 O O . PRO A 1 112 ? -11.877 -3.724 4.573 1.00 91.12 112 PRO A O 1
ATOM 920 N N . GLU A 1 113 ? -13.785 -4.847 4.217 1.00 93.69 113 GLU A N 1
ATOM 921 C CA . GLU A 1 113 ? -14.112 -5.062 5.638 1.00 93.69 113 GLU A CA 1
ATOM 922 C C . GLU A 1 113 ? -12.975 -5.744 6.423 1.00 93.69 113 GLU A C 1
ATOM 924 O O . GLU A 1 113 ? -12.653 -5.356 7.543 1.00 93.69 113 GLU A O 1
ATOM 929 N N . ASN A 1 114 ? -12.304 -6.737 5.838 1.00 92.38 114 ASN A N 1
ATOM 930 C CA . ASN A 1 114 ? -11.180 -7.414 6.491 1.00 92.38 114 ASN A CA 1
ATOM 931 C C . ASN A 1 114 ? -9.986 -6.473 6.731 1.00 92.38 114 ASN A C 1
ATOM 933 O O . ASN A 1 114 ? -9.298 -6.590 7.749 1.00 92.38 114 ASN A O 1
ATOM 937 N N . LEU A 1 115 ? -9.750 -5.531 5.815 1.00 92.56 115 LEU A N 1
ATOM 938 C CA . LEU A 1 115 ? -8.724 -4.507 5.976 1.00 92.56 115 LEU A CA 1
ATOM 939 C C . LEU A 1 115 ? -9.135 -3.498 7.055 1.00 92.56 115 LEU A C 1
ATOM 941 O O . LEU A 1 115 ? -8.321 -3.167 7.914 1.00 92.56 115 LEU A O 1
ATOM 945 N N . LEU A 1 116 ? -10.406 -3.086 7.077 1.00 94.81 116 LEU A N 1
ATOM 946 C CA . LEU A 1 116 ? -10.975 -2.256 8.142 1.00 94.81 116 LEU A 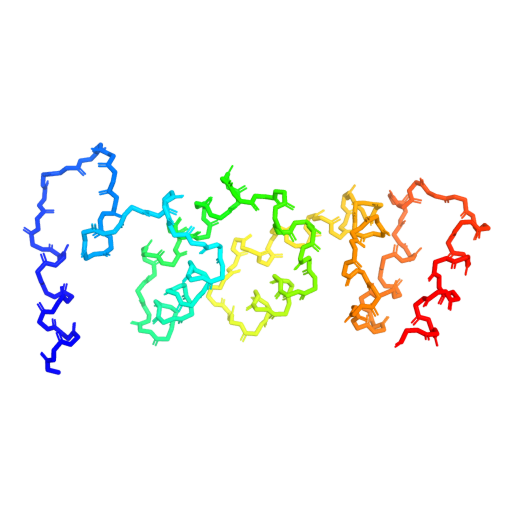CA 1
ATOM 947 C C . LEU A 1 116 ? -10.754 -2.881 9.527 1.00 94.81 116 LEU A C 1
ATOM 949 O O . LEU A 1 116 ? -10.227 -2.222 10.423 1.00 94.81 116 LEU A O 1
ATOM 953 N N . ILE A 1 117 ? -11.106 -4.160 9.689 1.00 94.00 117 ILE A N 1
ATOM 954 C CA . ILE A 1 117 ? -10.929 -4.896 10.949 1.00 94.00 117 ILE A CA 1
ATOM 955 C C . ILE A 1 117 ? -9.452 -4.909 11.356 1.00 94.00 117 ILE A C 1
ATOM 957 O O . ILE A 1 117 ? -9.131 -4.608 12.505 1.00 94.00 117 ILE A O 1
ATOM 961 N N . SER A 1 118 ? -8.556 -5.187 10.406 1.00 93.19 118 SER A N 1
ATOM 962 C CA . SER A 1 118 ? -7.110 -5.221 10.652 1.00 93.19 118 SER A CA 1
ATOM 963 C C . SER A 1 118 ? -6.568 -3.867 11.117 1.00 93.19 118 SER A C 1
ATOM 965 O O . SER A 1 118 ? -5.725 -3.814 12.008 1.00 93.19 118 SER A O 1
ATOM 967 N N . LEU A 1 119 ? -7.064 -2.764 10.548 1.00 94.56 119 LEU A N 1
ATOM 968 C CA . LEU A 1 119 ? -6.659 -1.415 10.944 1.00 94.56 119 LEU A CA 1
ATOM 969 C C . LEU A 1 119 ? -7.151 -1.059 12.348 1.00 94.56 119 LEU A C 1
ATOM 971 O O . LEU A 1 119 ? -6.380 -0.505 13.124 1.00 94.56 119 LEU A O 1
ATOM 975 N N . ILE A 1 120 ? -8.401 -1.392 12.687 1.00 94.25 120 ILE A N 1
ATOM 976 C CA . ILE A 1 120 ? -8.990 -1.122 14.013 1.00 94.25 120 ILE A CA 1
ATOM 977 C C . ILE A 1 120 ? -8.274 -1.906 15.116 1.00 94.25 120 ILE A C 1
ATOM 979 O O . ILE A 1 120 ? -8.094 -1.395 16.217 1.00 94.25 120 ILE A O 1
ATOM 983 N N . GLN A 1 121 ? -7.873 -3.144 14.827 1.00 92.81 121 GLN A N 1
ATOM 984 C CA . GLN A 1 121 ? -7.180 -4.020 15.776 1.00 92.81 121 GLN A CA 1
ATOM 985 C C . GLN A 1 121 ? -5.698 -3.675 15.959 1.00 92.81 121 GLN A C 1
ATOM 987 O O . GLN A 1 121 ? -5.026 -4.305 16.771 1.00 92.81 121 GLN A O 1
ATOM 992 N N . ASN A 1 122 ? -5.166 -2.720 15.198 1.00 95.06 122 ASN A N 1
ATOM 993 C CA . ASN A 1 122 ? -3.755 -2.390 15.256 1.00 95.06 122 ASN A CA 1
ATOM 994 C C . ASN A 1 122 ? -3.420 -1.542 16.499 1.00 95.06 122 ASN A C 1
ATOM 996 O O . ASN A 1 122 ? -3.890 -0.414 16.626 1.00 95.06 122 ASN A O 1
ATOM 1000 N N . ASP A 1 123 ? -2.519 -2.036 17.354 1.00 91.56 123 ASP A N 1
ATOM 1001 C CA . ASP A 1 123 ? -2.032 -1.346 18.563 1.00 91.56 123 ASP A CA 1
ATOM 1002 C C . ASP A 1 123 ? -1.358 0.022 18.287 1.00 91.56 123 ASP A C 1
ATOM 1004 O O . ASP A 1 123 ? -1.289 0.890 19.160 1.00 91.56 123 ASP A O 1
ATOM 1008 N N . TYR A 1 124 ? -0.864 0.246 17.067 1.00 93.75 124 TYR A N 1
ATOM 1009 C CA . TYR A 1 124 ? -0.302 1.516 16.596 1.00 93.75 124 TYR A CA 1
ATOM 1010 C C . TYR A 1 124 ? -1.363 2.498 16.076 1.00 93.75 124 TYR A C 1
ATOM 1012 O O . TYR A 1 124 ? -1.021 3.620 15.690 1.00 93.75 124 TYR A O 1
ATOM 1020 N N . LEU A 1 125 ? -2.651 2.136 16.083 1.00 91.44 125 LEU A N 1
ATOM 1021 C CA . LEU A 1 125 ? -3.750 3.052 15.789 1.00 91.44 125 LEU A CA 1
ATOM 1022 C C . LEU A 1 125 ? -3.908 4.056 16.940 1.00 91.44 125 LEU A C 1
ATOM 1024 O O . LEU A 1 125 ? -4.701 3.884 17.857 1.00 91.44 125 LEU A O 1
ATOM 1028 N N . GLN A 1 126 ? -3.121 5.133 16.888 1.00 88.50 126 GLN A N 1
ATOM 1029 C CA . GLN A 1 126 ? -3.131 6.239 17.853 1.00 88.50 126 GLN A CA 1
ATOM 1030 C C . GLN A 1 126 ? -4.383 7.129 17.681 1.00 88.50 126 GLN A C 1
ATOM 1032 O O . GLN A 1 126 ? -4.286 8.306 17.328 1.00 88.50 126 GLN A O 1
ATOM 1037 N N . MET A 1 127 ? -5.572 6.555 17.885 1.00 89.94 127 MET A N 1
ATOM 1038 C CA . MET A 1 127 ? -6.882 7.214 17.820 1.00 89.94 127 MET A CA 1
ATOM 1039 C C . MET A 1 127 ? -7.731 6.812 19.028 1.00 89.94 127 MET A C 1
ATOM 1041 O O . MET A 1 127 ? -7.623 5.692 19.521 1.00 89.94 127 MET A O 1
ATOM 1045 N N . SER A 1 128 ? -8.586 7.713 19.522 1.00 91.62 128 SER A N 1
ATOM 1046 C CA . SER A 1 128 ? -9.507 7.357 20.608 1.00 91.62 128 SER A CA 1
ATOM 1047 C C . SER A 1 128 ? -10.620 6.436 20.105 1.00 91.62 128 SER A C 1
ATOM 1049 O O . SER A 1 128 ? -11.020 6.518 18.944 1.00 91.62 128 SER A O 1
ATOM 1051 N N . GLU A 1 129 ? -11.185 5.606 20.985 1.00 91.06 129 GLU A N 1
ATOM 1052 C CA . GLU A 1 129 ? -12.298 4.711 20.627 1.00 91.06 129 GLU A CA 1
ATOM 1053 C C . GLU A 1 129 ? -13.468 5.467 19.980 1.00 91.06 129 GLU A C 1
ATOM 1055 O O . GLU A 1 129 ? -14.037 5.005 18.996 1.00 91.06 129 GLU A O 1
ATOM 1060 N N . VAL A 1 130 ? -13.792 6.665 20.481 1.00 93.56 130 VAL A N 1
ATOM 1061 C CA . VAL A 1 130 ? -14.848 7.520 19.912 1.00 93.56 130 VAL A CA 1
ATOM 1062 C C . VAL A 1 130 ? -14.524 7.904 18.467 1.00 93.56 130 VAL A C 1
ATOM 1064 O O . VAL A 1 130 ? -15.384 7.787 17.599 1.00 93.56 130 VAL A O 1
ATOM 1067 N N . GLN A 1 131 ? -13.278 8.301 18.185 1.00 92.12 131 GLN A N 1
ATOM 1068 C CA . GLN A 1 131 ? -12.846 8.629 16.823 1.00 92.12 131 GLN A CA 1
ATOM 1069 C C . GLN A 1 131 ? -12.898 7.408 15.904 1.00 92.12 131 GLN A C 1
ATOM 1071 O O . GLN A 1 131 ? -13.296 7.536 14.750 1.00 92.12 131 GLN A O 1
ATOM 1076 N N . VAL A 1 132 ? -12.518 6.229 16.402 1.00 92.19 132 VAL A N 1
ATOM 1077 C CA . VAL A 1 132 ? -12.609 4.979 15.636 1.00 92.19 132 VAL A CA 1
ATOM 1078 C C . VAL A 1 132 ? -14.066 4.682 15.280 1.00 92.19 132 VAL A C 1
ATOM 1080 O O . VAL A 1 132 ? -14.372 4.483 14.106 1.00 92.19 132 VAL A O 1
ATOM 1083 N N . TRP A 1 133 ? -14.983 4.737 16.249 1.00 94.31 133 TRP A N 1
ATOM 1084 C CA . TRP A 1 133 ? -16.410 4.509 16.002 1.00 94.31 133 TRP A CA 1
ATOM 1085 C C . TRP A 1 133 ? -17.010 5.503 15.005 1.00 94.31 133 TRP A C 1
ATOM 1087 O O . TRP A 1 133 ? -17.771 5.099 14.127 1.00 94.31 133 TRP A O 1
ATOM 1097 N N . GLU A 1 134 ? -16.639 6.783 15.074 1.00 93.00 134 GLU A N 1
ATOM 1098 C CA . GLU A 1 134 ? -17.068 7.783 14.089 1.00 93.00 134 GLU A CA 1
ATOM 1099 C C . GLU A 1 134 ? -16.620 7.433 12.662 1.00 93.00 134 GLU A C 1
ATOM 1101 O O . GLU A 1 134 ? -17.387 7.627 11.717 1.00 93.00 134 GLU A O 1
ATOM 1106 N N . GLN A 1 135 ? -15.400 6.915 12.487 1.00 91.19 135 GLN A N 1
ATOM 1107 C CA . GLN A 1 135 ? -14.898 6.499 11.173 1.00 91.19 135 GLN A CA 1
ATOM 1108 C C . GLN A 1 135 ? -15.583 5.226 10.672 1.00 91.19 135 GLN A C 1
ATOM 1110 O O . GLN A 1 135 ? -15.955 5.167 9.503 1.00 91.19 135 GLN A O 1
ATOM 1115 N N . VAL A 1 136 ? -15.822 4.247 11.551 1.00 93.19 136 VAL A N 1
ATOM 1116 C CA . VAL A 1 136 ? -16.549 3.011 11.212 1.00 93.19 136 VAL A CA 1
ATOM 1117 C C . VAL A 1 136 ? -17.978 3.313 10.760 1.00 93.19 136 VAL A C 1
ATOM 1119 O O . VAL A 1 136 ? -18.440 2.753 9.770 1.00 93.19 136 VAL A O 1
ATOM 1122 N N . ILE A 1 137 ? -18.672 4.233 11.437 1.00 93.56 137 ILE A N 1
ATOM 1123 C CA . ILE A 1 137 ? -20.022 4.654 11.037 1.00 93.56 137 ILE A CA 1
ATOM 1124 C C . ILE A 1 137 ? -19.994 5.327 9.662 1.00 93.56 137 ILE A C 1
ATOM 1126 O O . ILE A 1 137 ? -20.832 5.015 8.823 1.00 93.56 137 ILE A O 1
ATOM 1130 N N . LYS A 1 138 ? -19.036 6.229 9.409 1.00 91.81 138 LYS A N 1
ATOM 1131 C CA . LYS A 1 138 ? -18.889 6.873 8.092 1.00 91.81 138 LYS A CA 1
ATOM 1132 C C . LYS A 1 138 ? -18.594 5.855 6.991 1.00 91.81 138 LYS A C 1
ATOM 1134 O O . LYS A 1 138 ? -19.185 5.959 5.925 1.00 91.81 138 LYS A O 1
ATOM 1139 N N . TRP A 1 139 ? -17.737 4.872 7.269 1.00 94.19 139 TRP A N 1
ATOM 1140 C CA . TRP A 1 139 ? -17.440 3.770 6.354 1.00 94.19 139 TRP A CA 1
ATOM 1141 C C . TRP A 1 139 ? -18.688 2.947 6.031 1.00 94.19 139 TRP A C 1
ATOM 1143 O O . TRP A 1 139 ? -18.975 2.728 4.865 1.00 94.19 139 TRP A O 1
ATOM 1153 N N . GLY A 1 140 ? -19.491 2.581 7.034 1.00 92.62 140 GLY A N 1
ATOM 1154 C CA . GLY A 1 140 ? -20.714 1.801 6.816 1.00 92.62 140 GLY A CA 1
ATOM 1155 C C . GLY A 1 140 ? -21.853 2.553 6.111 1.00 92.62 140 GLY A C 1
ATOM 1156 O O . GLY A 1 140 ? -22.867 1.937 5.786 1.00 92.62 140 GLY A O 1
ATOM 1157 N N . LEU A 1 141 ? -21.724 3.869 5.916 1.00 92.19 141 LEU A N 1
ATOM 1158 C CA . LEU A 1 141 ? -22.705 4.717 5.227 1.00 92.19 141 LEU A CA 1
ATOM 1159 C C . LEU A 1 141 ? -22.291 5.108 3.800 1.00 92.19 141 LEU A C 1
ATOM 1161 O O . LEU A 1 141 ? -23.120 5.684 3.092 1.00 92.19 141 LEU A O 1
ATOM 1165 N N . ALA A 1 142 ? -21.034 4.870 3.421 1.00 88.62 142 ALA A N 1
ATOM 1166 C CA . ALA A 1 142 ? -20.503 5.152 2.088 1.00 88.62 142 ALA A CA 1
ATOM 1167 C C . ALA A 1 142 ? -20.948 4.087 1.074 1.00 88.62 142 ALA A C 1
ATOM 1169 O O . ALA A 1 142 ? -21.193 4.479 -0.090 1.00 88.62 142 ALA A O 1
#

InterPro domains:
  IPR011705 BTB/Kelch-associated [PF07707] (83-139)

pLDDT: mean 83.55, std 19.07, range [34.22, 98.25]

Secondary structure (DSSP, 8-state):
-HHHHHHHHHHS-----SS---BTTB-TTTS-HHHHHHHHHHHHHTT-HHHHHHHHHHHHHHSHHHHHHTHHHHHHHHHH-TT-HHHHHHHHHHHHH-HHHHHHSTTGGGS-HHHHHHHHT-TT--S-HHHHHHHHHHHHH-

Organism: NCBI:txid94130

Radius of gyration: 18.21 Å; chains: 1; bounding box: 49×25×54 Å

Sequence (142 aa):
MMAEKFLQNLLDDKEFYDITIEVGGISLEECNTLEIFKILDAAGELSLQELVAYLQSFLIENKANWMEENFNFVYQTSFENNSFLELQKYCTDLISKEPAKIFKSPNYFSIPENLLISLIQNDYLQMSEVQVWEQVIKWGLA